Protein AF-A0AAV2S8I3-F1 (afdb_monomer_lite)

Secondary structure (DSSP, 8-state):
-HHHHHT-----HHHIIIIIIHHHHHHHTT--HHHHHHHHHHHHHHHHHHHHHHHTT--------TT---HHHHHHHHHHHHHHHHHHHHHHTTT-HHHHHHHHHHHHHHHHHHHHTT-S------HHHHHHHHHHT-HHHHHHHHHTT-

Sequence (150 aa):
ILELLSWMPYTSGFVFCESVMRVLSGIMVKAELKHWCAIIDTLAKTIVTWAVQADNQNYTDWIFEEYLNTPLEGIWFLTLQLERYFLAALQQYHFHPQVLNKILDYYVKLDVIVTELGFPVFFFPPAPFILSVLVQGDLVATHRIALLLI

Foldseek 3Di:
DLVVLLPDADDALVCCCVPVVVVVVVQLLPDDPVVVLSNLVSVLNSLLNLLVVLLVVPDPDPDDDDDDRRSVVSSVSVLVSVLVSLVSVCVVVVNPVSSLVSVLVSQVSVQVSCVVSVPPDADARDPVSLVVCVVVVPPVSVVSNVVSVD

Radius of gyration: 15.82 Å; chains: 1; bounding box: 33×32×48 Å

Organism: Meganyctiphanes norvegica (NCBI:txid48144)

pLDDT: mean 80.6, std 12.21, range [39.16, 93.38]

Structure (mmCIF, N/CA/C/O backbone):
data_AF-A0AAV2S8I3-F1
#
_entry.id   AF-A0AAV2S8I3-F1
#
loop_
_atom_site.group_PDB
_atom_site.id
_atom_site.type_symbol
_atom_site.label_atom_id
_atom_site.label_alt_id
_atom_site.label_comp_id
_atom_site.label_asym_id
_atom_site.label_entity_id
_atom_site.label_seq_id
_atom_site.pdbx_PDB_ins_code
_atom_site.Cartn_x
_atom_site.Cartn_y
_atom_site.Cartn_z
_atom_site.occupancy
_atom_site.B_iso_or_equiv
_atom_site.auth_seq_id
_atom_site.auth_comp_id
_atom_site.auth_asym_id
_atom_site.auth_atom_id
_atom_site.pdbx_PDB_model_num
ATOM 1 N N . ILE A 1 1 ? -7.779 -17.728 -1.787 1.00 70.56 1 ILE A N 1
ATOM 2 C CA . ILE A 1 1 ? -7.750 -16.402 -2.462 1.00 70.56 1 ILE A CA 1
ATOM 3 C C . ILE A 1 1 ? -6.402 -15.724 -2.253 1.00 70.56 1 ILE A C 1
ATOM 5 O O . ILE A 1 1 ? -5.737 -15.487 -3.243 1.00 70.56 1 ILE A O 1
ATOM 9 N N . LEU A 1 2 ? -5.961 -15.482 -1.011 1.00 76.62 2 LEU A N 1
ATOM 10 C CA . LEU A 1 2 ? -4.653 -14.854 -0.748 1.00 76.62 2 LEU A CA 1
ATOM 11 C C . LEU A 1 2 ? -3.477 -15.597 -1.392 1.00 76.62 2 LEU A C 1
ATOM 13 O O . LEU A 1 2 ? -2.677 -14.997 -2.094 1.00 76.62 2 LEU A O 1
ATOM 17 N N . GLU A 1 3 ? -3.428 -16.916 -1.237 1.00 77.69 3 GLU A N 1
ATOM 18 C CA . GLU A 1 3 ? -2.371 -17.727 -1.847 1.00 77.69 3 GLU A CA 1
ATOM 19 C C . GLU A 1 3 ? -2.382 -17.630 -3.383 1.00 77.69 3 GLU A C 1
ATOM 21 O O . GLU A 1 3 ? -1.351 -17.384 -3.995 1.00 77.69 3 GLU A O 1
ATOM 26 N N . LEU A 1 4 ? -3.559 -17.678 -4.014 1.00 77.69 4 LEU A N 1
ATOM 27 C CA . LEU A 1 4 ? -3.703 -17.476 -5.463 1.00 77.69 4 LEU A CA 1
ATOM 28 C C . LEU A 1 4 ? -3.198 -16.097 -5.924 1.00 77.69 4 LEU A C 1
ATOM 30 O O . LEU A 1 4 ? -2.609 -15.997 -6.995 1.00 77.69 4 LEU A O 1
ATOM 34 N N . LEU A 1 5 ? -3.394 -15.047 -5.122 1.00 76.88 5 LEU A N 1
ATOM 35 C CA . LEU A 1 5 ? -2.928 -13.693 -5.445 1.00 76.88 5 LEU A CA 1
ATOM 36 C C . LEU A 1 5 ? -1.409 -13.563 -5.392 1.00 76.88 5 LEU A C 1
ATOM 38 O O . LEU A 1 5 ? -0.837 -12.849 -6.212 1.00 76.88 5 LEU A O 1
ATOM 42 N N . SER A 1 6 ? -0.749 -14.268 -4.470 1.00 73.62 6 SER A N 1
ATOM 43 C CA . SER A 1 6 ? 0.715 -14.239 -4.384 1.00 73.62 6 SER A CA 1
ATOM 44 C C . SER A 1 6 ? 1.418 -14.889 -5.578 1.00 73.62 6 SER A C 1
ATOM 46 O O . SER A 1 6 ? 2.574 -14.574 -5.828 1.00 73.62 6 SER A O 1
ATOM 48 N N . TRP A 1 7 ? 0.728 -15.754 -6.328 1.00 76.50 7 TRP A N 1
ATOM 49 C CA . TRP A 1 7 ? 1.270 -16.424 -7.517 1.00 76.50 7 TRP A CA 1
ATOM 50 C C . TRP A 1 7 ? 0.821 -15.788 -8.838 1.00 76.50 7 TRP A C 1
ATOM 52 O O . TRP A 1 7 ? 1.174 -16.288 -9.903 1.00 76.50 7 TRP A O 1
ATOM 62 N N . MET A 1 8 ? 0.014 -14.723 -8.798 1.00 75.25 8 MET A N 1
ATOM 63 C CA . MET A 1 8 ? -0.580 -14.151 -10.005 1.00 75.25 8 MET A CA 1
ATOM 64 C C . MET A 1 8 ? 0.473 -13.364 -10.810 1.00 75.25 8 MET A C 1
ATOM 66 O O . MET A 1 8 ? 0.950 -12.329 -10.330 1.00 75.25 8 MET A O 1
ATOM 70 N N . PRO A 1 9 ? 0.825 -13.804 -12.037 1.00 73.06 9 PRO A N 1
ATOM 71 C CA . PRO A 1 9 ? 1.694 -13.020 -12.904 1.00 73.06 9 PRO A CA 1
ATOM 72 C C . PRO A 1 9 ? 0.986 -11.732 -13.327 1.00 73.06 9 PRO A C 1
ATOM 74 O O . PRO A 1 9 ? -0.250 -11.669 -13.362 1.00 73.06 9 PRO A O 1
ATOM 77 N N . TYR A 1 10 ? 1.763 -10.704 -13.661 1.00 75.31 10 TYR A N 1
ATOM 78 C CA . TYR A 1 10 ? 1.185 -9.480 -14.191 1.00 75.31 10 TYR A CA 1
ATOM 79 C C . TYR A 1 10 ? 0.470 -9.754 -15.524 1.00 75.31 10 TYR A C 1
ATOM 81 O O . TYR A 1 10 ? 0.985 -10.460 -16.389 1.00 75.31 10 TYR A O 1
ATOM 89 N N . THR A 1 11 ? -0.737 -9.208 -15.672 1.00 70.50 11 THR A N 1
ATOM 90 C CA . THR A 1 11 ? -1.562 -9.344 -16.885 1.00 70.50 11 THR A CA 1
ATOM 91 C C . THR A 1 11 ? -1.963 -7.970 -17.412 1.00 70.50 11 THR A C 1
ATOM 93 O O . THR A 1 11 ? -1.635 -7.616 -18.536 1.00 70.50 11 THR A O 1
ATOM 96 N N . SER A 1 12 ? -2.651 -7.178 -16.591 1.00 74.50 12 SER A N 1
ATOM 97 C CA . SER A 1 12 ? -2.976 -5.773 -16.845 1.00 74.50 12 SER A CA 1
ATOM 98 C C . SER A 1 12 ? -3.448 -5.121 -15.545 1.00 74.50 12 SER A C 1
ATOM 100 O O . SER A 1 12 ? -4.278 -5.696 -14.833 1.00 74.50 12 SER A O 1
ATOM 102 N N . GLY A 1 13 ? -2.980 -3.901 -15.264 1.00 70.31 13 GLY A N 1
ATOM 103 C CA . GLY A 1 13 ? -3.466 -3.087 -14.146 1.00 70.31 13 GLY A CA 1
ATOM 104 C C . GLY A 1 13 ? -4.981 -2.883 -14.168 1.00 70.31 13 GLY A C 1
ATOM 105 O O . GLY A 1 13 ? -5.650 -3.045 -13.148 1.00 70.31 13 GLY A O 1
ATOM 106 N N . PHE A 1 14 ? -5.541 -2.610 -15.348 1.00 71.31 14 PHE A N 1
ATOM 107 C CA . PHE A 1 14 ? -6.980 -2.419 -15.530 1.00 71.31 14 PHE A CA 1
ATOM 108 C C . PHE A 1 14 ? -7.781 -3.685 -15.192 1.00 71.31 14 PHE A C 1
ATOM 110 O O . PHE A 1 14 ? -8.709 -3.636 -14.384 1.00 71.31 14 PHE A O 1
ATOM 117 N N . VAL A 1 15 ? -7.397 -4.838 -15.754 1.00 76.25 15 VAL A N 1
ATOM 118 C CA . VAL A 1 15 ? -8.098 -6.115 -15.521 1.00 76.25 15 VAL A CA 1
ATOM 119 C C . VAL A 1 15 ? -8.027 -6.519 -14.050 1.00 76.25 15 VAL A C 1
ATOM 121 O O . VAL A 1 15 ? -9.026 -6.975 -13.482 1.00 76.25 15 VAL A O 1
ATOM 124 N N . PHE A 1 16 ? -6.870 -6.319 -13.416 1.00 80.19 16 PHE A N 1
ATOM 125 C CA . PHE A 1 16 ? -6.689 -6.608 -12.000 1.00 80.19 16 PHE A CA 1
ATOM 126 C C . PHE A 1 16 ? -7.578 -5.725 -11.118 1.00 80.19 16 PHE A C 1
ATOM 128 O O . PHE A 1 16 ? -8.275 -6.234 -10.238 1.00 80.19 16 PHE A O 1
ATOM 135 N N . CYS A 1 17 ? -7.616 -4.418 -11.378 1.00 77.69 17 CYS A N 1
ATOM 136 C CA . CYS A 1 17 ? -8.454 -3.485 -10.630 1.00 77.69 17 CYS A CA 1
ATOM 137 C C . CYS A 1 17 ? -9.956 -3.779 -10.805 1.00 77.69 17 CYS A C 1
ATOM 139 O O . CYS A 1 17 ? -10.698 -3.837 -9.823 1.00 77.69 17 CYS A O 1
ATOM 141 N N . GLU A 1 18 ? -10.413 -4.040 -12.029 1.00 79.62 18 GLU A N 1
ATOM 142 C CA . GLU A 1 18 ? -11.837 -4.269 -12.311 1.00 79.62 18 GLU A CA 1
ATOM 143 C C . GLU A 1 18 ? -12.348 -5.641 -11.848 1.00 79.62 18 GLU A C 1
ATOM 145 O O . GLU A 1 18 ? -13.523 -5.784 -11.493 1.00 79.62 18 GLU A O 1
ATOM 150 N N . SER A 1 19 ? -11.475 -6.651 -11.821 1.00 82.81 19 SER A N 1
ATOM 151 C CA . SER A 1 19 ? -11.859 -8.027 -11.489 1.00 82.81 19 SER A CA 1
ATOM 152 C C . SER A 1 19 ? -11.458 -8.392 -10.063 1.00 82.81 19 SER A C 1
ATOM 154 O O . SER A 1 19 ? -12.302 -8.668 -9.209 1.00 82.81 19 SER A O 1
ATOM 156 N N . VAL A 1 20 ? -10.155 -8.375 -9.787 1.00 84.31 20 VAL A N 1
ATOM 157 C CA . VAL A 1 20 ? -9.584 -8.888 -8.541 1.00 84.31 20 VAL A CA 1
ATOM 158 C C . VAL A 1 20 ? -9.826 -7.920 -7.391 1.00 84.31 20 VAL A C 1
ATOM 160 O O . VAL A 1 20 ? -10.348 -8.331 -6.352 1.00 84.31 20 VAL A O 1
ATOM 163 N N . MET A 1 21 ? -9.522 -6.631 -7.576 1.00 85.88 21 MET A N 1
ATOM 164 C CA . MET A 1 21 ? -9.742 -5.633 -6.524 1.00 85.88 21 MET A CA 1
ATOM 165 C C . MET A 1 21 ? -11.224 -5.441 -6.219 1.00 85.88 21 MET A C 1
ATOM 167 O O . MET A 1 21 ? -11.576 -5.259 -5.056 1.00 85.88 21 MET A O 1
ATOM 171 N N . ARG A 1 22 ? -12.117 -5.588 -7.206 1.00 85.44 22 ARG A N 1
ATOM 172 C CA . ARG A 1 22 ? -13.567 -5.590 -6.962 1.00 85.44 22 ARG A CA 1
ATOM 173 C C . ARG A 1 22 ? -13.971 -6.696 -5.984 1.00 85.44 22 ARG A C 1
ATOM 175 O O . ARG A 1 22 ? -14.635 -6.406 -4.990 1.00 85.44 22 ARG A O 1
ATOM 182 N N . VAL A 1 23 ? -13.535 -7.936 -6.207 1.00 87.50 23 VAL A N 1
ATOM 183 C CA . VAL A 1 23 ? -13.827 -9.060 -5.297 1.00 87.50 23 VAL A CA 1
ATOM 184 C C . VAL A 1 23 ? -13.177 -8.850 -3.929 1.00 87.50 23 VAL A C 1
ATOM 186 O O . VAL A 1 23 ? -13.840 -8.998 -2.901 1.00 87.50 23 VAL A O 1
ATOM 189 N N . LEU A 1 24 ? -11.900 -8.461 -3.902 1.00 87.50 24 LEU A N 1
ATOM 190 C CA . LEU A 1 24 ? -11.175 -8.210 -2.658 1.00 87.50 24 LEU A CA 1
ATOM 191 C C . LEU A 1 24 ? -11.803 -7.094 -1.835 1.00 87.50 24 LEU A C 1
ATOM 193 O O . LEU A 1 24 ? -11.917 -7.239 -0.624 1.00 87.50 24 LEU A O 1
ATOM 197 N N . SER A 1 25 ? -12.278 -6.027 -2.471 1.00 86.12 25 SER A N 1
ATOM 198 C CA . SER A 1 25 ? -12.928 -4.920 -1.775 1.00 86.12 25 SER A CA 1
ATOM 199 C C . SER A 1 25 ? -14.178 -5.366 -1.020 1.00 86.12 25 SER A C 1
ATOM 201 O O . SER A 1 25 ? -14.343 -5.020 0.148 1.00 86.12 25 SER A O 1
ATOM 203 N N . GLY A 1 26 ? -15.005 -6.221 -1.634 1.00 85.56 26 GLY A N 1
ATOM 204 C CA . GLY A 1 26 ? -16.174 -6.804 -0.978 1.00 85.56 26 GLY A CA 1
ATOM 205 C C . GLY A 1 26 ? -15.805 -7.629 0.258 1.00 85.56 26 GLY A C 1
ATOM 206 O O . GLY A 1 26 ? -16.530 -7.607 1.253 1.00 85.56 26 GLY A O 1
ATOM 207 N N . ILE A 1 27 ? -14.653 -8.306 0.224 1.00 88.44 27 ILE A N 1
ATOM 208 C CA . ILE A 1 27 ? -14.119 -9.066 1.362 1.00 88.44 27 ILE A CA 1
ATOM 209 C C . ILE A 1 27 ? -13.561 -8.115 2.433 1.00 88.44 27 ILE A C 1
ATOM 211 O O . ILE A 1 27 ? -13.863 -8.279 3.612 1.00 88.44 27 ILE A O 1
ATOM 215 N N . MET A 1 28 ? -12.782 -7.104 2.037 1.00 88.31 28 MET A N 1
ATOM 216 C CA . MET A 1 28 ? -12.095 -6.176 2.944 1.00 88.31 28 MET A CA 1
ATOM 217 C C . MET A 1 28 ? -13.058 -5.351 3.801 1.00 88.31 28 MET A C 1
ATOM 219 O O . MET A 1 28 ? -12.775 -5.152 4.979 1.00 88.31 28 MET A O 1
ATOM 223 N N . VAL A 1 29 ? -14.201 -4.924 3.253 1.00 85.19 29 VAL A N 1
ATOM 224 C CA . VAL A 1 29 ? -15.195 -4.094 3.969 1.00 85.19 29 VAL A CA 1
ATOM 225 C C . VAL A 1 29 ? -15.748 -4.783 5.220 1.00 85.19 29 VAL A C 1
ATOM 227 O O . VAL A 1 29 ? -16.078 -4.123 6.199 1.00 85.19 29 VAL A O 1
ATOM 230 N N . LYS A 1 30 ? -15.852 -6.115 5.217 1.00 84.75 30 LYS A N 1
ATOM 231 C CA . LYS A 1 30 ? -16.386 -6.896 6.349 1.00 84.75 30 LYS A CA 1
ATOM 232 C C . LYS A 1 30 ? -15.326 -7.757 7.030 1.00 84.75 30 LYS A C 1
ATOM 234 O O . LYS A 1 30 ? -15.663 -8.595 7.864 1.00 84.75 30 LYS A O 1
ATOM 239 N N . ALA A 1 31 ? -14.064 -7.596 6.644 1.00 88.94 31 ALA A N 1
ATOM 240 C CA . ALA A 1 31 ? -12.983 -8.393 7.185 1.00 88.94 31 ALA A CA 1
ATOM 241 C C . ALA A 1 31 ? -12.762 -8.069 8.669 1.00 88.94 31 ALA A C 1
ATOM 243 O O . ALA A 1 31 ? -12.957 -6.945 9.121 1.00 88.94 31 ALA A O 1
ATOM 244 N N . GLU A 1 32 ? -12.311 -9.063 9.431 1.00 93.38 32 GLU A N 1
ATOM 245 C CA . GLU A 1 32 ? -11.648 -8.784 10.705 1.00 93.38 32 GLU A CA 1
ATOM 246 C C . GLU A 1 32 ? -10.275 -8.157 10.430 1.00 93.38 32 GLU A C 1
ATOM 248 O O . GLU A 1 32 ? -9.635 -8.483 9.425 1.00 93.38 32 GLU A O 1
ATOM 253 N N . LEU A 1 33 ? -9.771 -7.357 11.374 1.00 91.19 33 LEU A N 1
ATOM 254 C CA . LEU A 1 33 ? -8.485 -6.663 11.257 1.00 91.19 33 LEU A CA 1
ATOM 255 C C . LEU A 1 33 ? -7.344 -7.585 10.789 1.00 91.19 33 LEU A C 1
ATOM 257 O O . LEU A 1 33 ? -6.609 -7.244 9.867 1.00 91.19 33 LEU A O 1
ATOM 261 N N . LYS A 1 34 ? -7.234 -8.793 11.362 1.00 92.50 34 LYS A N 1
ATOM 262 C CA . LYS A 1 34 ? -6.193 -9.770 10.992 1.00 92.50 34 LYS A CA 1
ATOM 263 C C . LYS A 1 34 ? -6.253 -10.176 9.513 1.00 92.50 34 LYS A C 1
ATOM 265 O O . LYS A 1 34 ? -5.217 -10.320 8.869 1.00 92.50 34 LYS A O 1
ATOM 270 N N . HIS A 1 35 ? -7.459 -10.336 8.968 1.00 91.56 35 HIS A N 1
ATOM 271 C CA . HIS A 1 35 ? -7.667 -10.731 7.578 1.00 91.56 35 HIS A CA 1
ATOM 272 C C . HIS A 1 35 ? -7.405 -9.560 6.638 1.00 91.56 35 HIS A C 1
ATOM 274 O O . HIS A 1 35 ? -6.780 -9.747 5.599 1.00 91.56 35 HIS A O 1
ATOM 280 N N . TRP A 1 36 ? -7.824 -8.355 7.027 1.00 93.38 36 TRP A N 1
ATOM 281 C CA . TRP A 1 36 ? -7.514 -7.139 6.286 1.00 93.38 36 TRP A CA 1
ATOM 282 C C . TRP A 1 36 ? -5.998 -6.946 6.154 1.00 93.38 36 TRP A C 1
ATOM 284 O O . TRP A 1 36 ? -5.490 -6.804 5.044 1.00 93.38 36 TRP A O 1
ATOM 294 N N . CYS A 1 37 ? -5.259 -7.067 7.261 1.00 91.88 37 CYS A N 1
ATOM 295 C CA . CYS A 1 37 ? -3.798 -6.994 7.260 1.00 91.88 37 CYS A CA 1
AT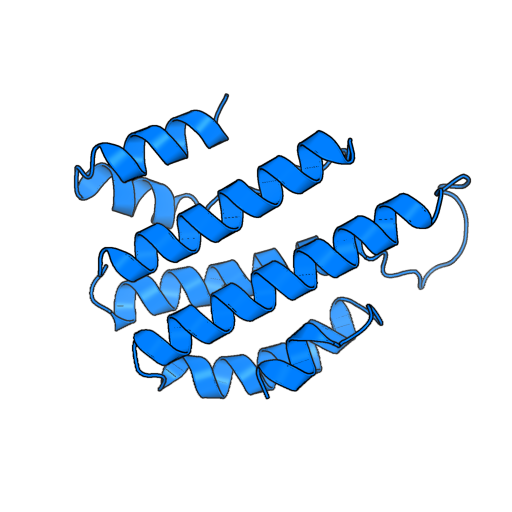OM 296 C C . CYS A 1 37 ? -3.164 -8.058 6.347 1.00 91.88 37 CYS A C 1
ATOM 298 O O . CYS A 1 37 ? -2.259 -7.741 5.578 1.00 91.88 37 CYS A O 1
ATOM 300 N N . ALA A 1 38 ? -3.660 -9.300 6.383 1.00 91.44 38 ALA A N 1
ATOM 301 C CA . ALA A 1 38 ? -3.163 -10.381 5.529 1.00 91.44 38 ALA A CA 1
ATOM 302 C C . ALA A 1 38 ? -3.421 -10.131 4.029 1.00 91.44 38 ALA A C 1
ATOM 304 O O . ALA A 1 38 ? -2.588 -10.493 3.193 1.00 91.44 38 ALA A O 1
ATOM 305 N N . ILE A 1 39 ? -4.546 -9.495 3.678 1.00 91.44 39 ILE A N 1
ATOM 306 C CA . ILE A 1 39 ? -4.838 -9.069 2.302 1.00 91.44 39 ILE A CA 1
ATOM 307 C C . ILE A 1 39 ? -3.808 -8.033 1.845 1.00 91.44 39 ILE A C 1
ATOM 309 O O . ILE A 1 39 ? -3.193 -8.224 0.797 1.00 91.44 39 ILE A O 1
ATOM 313 N N . ILE A 1 40 ? -3.565 -6.988 2.642 1.00 91.50 40 ILE A N 1
ATOM 314 C CA . ILE A 1 40 ? -2.589 -5.942 2.298 1.00 91.50 40 ILE A CA 1
ATOM 315 C C . ILE A 1 40 ? -1.172 -6.508 2.163 1.00 91.50 40 ILE A C 1
ATOM 317 O O . ILE A 1 40 ? -0.484 -6.197 1.194 1.00 91.50 40 ILE A O 1
ATOM 321 N N . ASP A 1 41 ? -0.751 -7.395 3.068 1.00 90.06 41 ASP A N 1
ATOM 322 C CA . ASP A 1 41 ? 0.559 -8.053 2.976 1.00 90.06 41 ASP A CA 1
ATOM 323 C C . ASP A 1 41 ? 0.709 -8.878 1.693 1.00 90.06 41 ASP A C 1
ATOM 325 O O . ASP A 1 41 ? 1.783 -8.913 1.092 1.00 90.06 41 ASP A O 1
ATOM 329 N N . THR A 1 42 ? -0.363 -9.548 1.270 1.00 90.31 42 THR A N 1
ATOM 330 C CA . THR A 1 42 ? -0.371 -10.335 0.033 1.00 90.31 42 THR A CA 1
ATOM 331 C C . THR A 1 42 ? -0.261 -9.427 -1.187 1.00 90.31 42 THR A C 1
ATOM 333 O O . THR A 1 42 ? 0.569 -9.679 -2.053 1.00 90.31 42 THR A O 1
ATOM 336 N N . LEU A 1 43 ? -1.032 -8.337 -1.226 1.00 88.50 43 LEU A N 1
ATOM 337 C CA . LEU A 1 43 ? -0.982 -7.366 -2.320 1.00 88.50 43 LEU A CA 1
ATOM 338 C C . LEU A 1 43 ? 0.388 -6.690 -2.425 1.00 88.50 43 LEU A C 1
ATOM 340 O O . LEU A 1 43 ? 0.912 -6.552 -3.526 1.00 88.50 43 LEU A O 1
ATOM 344 N N . ALA A 1 44 ? 1.012 -6.355 -1.292 1.00 86.94 44 ALA A N 1
ATOM 345 C CA . ALA A 1 44 ? 2.373 -5.828 -1.270 1.00 86.94 44 ALA A CA 1
ATOM 346 C C . ALA A 1 44 ? 3.376 -6.808 -1.910 1.00 86.94 44 ALA A C 1
ATOM 348 O O . ALA A 1 44 ? 4.208 -6.397 -2.711 1.00 86.94 44 ALA A O 1
ATOM 349 N N . LYS A 1 45 ? 3.280 -8.113 -1.611 1.00 86.75 45 LYS A N 1
ATOM 350 C CA . LYS A 1 45 ? 4.134 -9.147 -2.232 1.00 86.75 45 LYS A CA 1
ATOM 351 C C . LYS A 1 45 ? 3.901 -9.275 -3.738 1.00 86.75 45 LYS A C 1
ATOM 353 O O . LYS A 1 45 ? 4.860 -9.428 -4.495 1.00 86.75 45 LYS A O 1
ATOM 358 N N . THR A 1 46 ? 2.643 -9.215 -4.170 1.00 86.19 46 THR A N 1
ATOM 359 C CA . THR A 1 46 ? 2.282 -9.252 -5.592 1.00 86.19 46 THR A CA 1
ATOM 360 C C . THR A 1 46 ? 2.893 -8.061 -6.335 1.00 86.19 46 THR A C 1
ATOM 362 O O . THR A 1 46 ? 3.515 -8.248 -7.375 1.00 86.19 46 THR A O 1
ATOM 365 N N . ILE A 1 47 ? 2.819 -6.860 -5.759 1.00 85.25 47 ILE A N 1
ATOM 366 C CA . ILE A 1 47 ? 3.442 -5.650 -6.313 1.00 85.25 47 ILE A CA 1
ATOM 367 C C . ILE A 1 47 ? 4.954 -5.791 -6.449 1.00 85.25 47 ILE A C 1
ATOM 369 O O . ILE A 1 47 ? 5.487 -5.470 -7.505 1.00 85.25 47 ILE A O 1
ATOM 373 N N . VAL A 1 48 ? 5.643 -6.303 -5.422 1.00 83.38 48 VAL A N 1
ATOM 374 C CA . VAL A 1 48 ? 7.096 -6.543 -5.498 1.00 83.38 48 VAL A CA 1
ATOM 375 C C . VAL A 1 48 ? 7.422 -7.462 -6.671 1.00 83.38 48 VAL A C 1
ATOM 377 O O . VAL A 1 48 ? 8.336 -7.199 -7.444 1.00 83.38 48 VAL A O 1
ATOM 380 N N . THR A 1 49 ? 6.629 -8.519 -6.838 1.00 84.06 49 THR A N 1
ATOM 381 C CA . THR A 1 49 ? 6.811 -9.483 -7.927 1.00 84.06 49 THR A CA 1
ATOM 382 C C . THR A 1 49 ? 6.626 -8.819 -9.292 1.00 84.06 49 THR A C 1
ATOM 384 O O . THR A 1 49 ? 7.421 -9.050 -10.199 1.00 84.06 49 THR A O 1
ATOM 387 N N . TRP A 1 50 ? 5.612 -7.966 -9.443 1.00 83.81 50 TRP A N 1
ATOM 388 C CA . TRP A 1 50 ? 5.367 -7.231 -10.686 1.00 83.81 50 TRP A CA 1
ATOM 389 C C . TRP A 1 50 ? 6.435 -6.176 -10.974 1.00 83.81 50 TRP A C 1
ATOM 391 O O . TRP A 1 50 ? 6.807 -5.994 -12.128 1.00 83.81 50 TRP A O 1
ATOM 401 N N . ALA A 1 51 ? 6.963 -5.516 -9.945 1.00 79.56 51 ALA A N 1
ATOM 402 C CA . ALA A 1 51 ? 8.032 -4.536 -10.087 1.00 79.56 51 ALA A CA 1
ATOM 403 C C . ALA A 1 51 ? 9.330 -5.186 -10.585 1.00 79.56 51 ALA A C 1
ATOM 405 O O . ALA A 1 51 ? 9.923 -4.719 -11.551 1.00 79.56 51 ALA A O 1
ATOM 406 N N . VAL A 1 52 ? 9.710 -6.328 -10.001 1.00 81.44 52 VAL A N 1
ATOM 407 C CA . VAL A 1 52 ? 10.856 -7.127 -10.469 1.00 81.44 52 VAL A CA 1
ATOM 408 C C . VAL A 1 52 ? 10.634 -7.630 -11.900 1.00 81.44 52 VAL A C 1
ATOM 410 O O . VAL A 1 52 ? 11.569 -7.684 -12.696 1.00 81.44 52 VAL A O 1
ATOM 413 N N . GLN A 1 53 ? 9.401 -7.990 -12.271 1.00 76.69 53 GLN A N 1
ATOM 414 C CA . GLN A 1 53 ? 9.075 -8.334 -13.660 1.00 76.69 53 GLN A CA 1
ATOM 415 C C . GLN A 1 53 ? 9.243 -7.139 -14.609 1.00 76.69 53 GLN A C 1
ATOM 417 O O . GLN A 1 53 ? 9.695 -7.341 -15.733 1.00 76.69 53 GLN A O 1
ATOM 422 N N . ALA A 1 54 ? 8.910 -5.922 -14.169 1.00 72.25 54 ALA A N 1
ATOM 423 C CA . ALA A 1 54 ? 9.081 -4.701 -14.956 1.00 72.25 54 ALA A CA 1
ATOM 424 C C . ALA A 1 54 ? 10.561 -4.404 -15.244 1.00 72.25 54 ALA A C 1
ATOM 426 O O . ALA A 1 54 ? 10.907 -4.080 -16.375 1.00 72.25 54 ALA A O 1
ATOM 427 N N . ASP A 1 55 ? 11.422 -4.563 -14.238 1.00 72.50 55 ASP A N 1
ATOM 428 C CA . ASP A 1 55 ? 12.870 -4.341 -14.349 1.00 72.50 55 ASP A CA 1
ATOM 429 C C . ASP A 1 55 ? 13.532 -5.318 -15.338 1.00 72.50 55 ASP A C 1
ATOM 431 O O . ASP A 1 55 ? 14.275 -4.927 -16.237 1.00 72.50 55 ASP A O 1
ATOM 435 N N . ASN A 1 56 ? 13.147 -6.597 -15.283 1.00 68.44 56 ASN A N 1
ATOM 436 C CA . ASN A 1 56 ? 13.666 -7.622 -16.195 1.00 68.44 56 ASN A CA 1
ATOM 437 C C . ASN A 1 56 ? 13.234 -7.441 -17.667 1.00 68.44 56 ASN A C 1
ATOM 439 O O . ASN A 1 56 ? 13.757 -8.136 -18.539 1.00 68.44 56 ASN A O 1
ATOM 443 N N . GLN A 1 57 ? 12.275 -6.555 -17.962 1.00 66.19 57 GLN A N 1
ATOM 444 C CA . GLN A 1 57 ? 11.745 -6.354 -19.316 1.00 66.19 57 GLN A CA 1
ATOM 445 C C . GLN A 1 57 ? 12.524 -5.338 -20.169 1.00 66.19 57 GLN A C 1
ATOM 447 O O . GLN A 1 57 ? 12.178 -5.198 -21.336 1.00 66.19 57 GLN A O 1
ATOM 452 N N . ASN A 1 58 ? 13.582 -4.696 -19.645 1.00 50.38 58 ASN A N 1
ATOM 453 C CA . ASN A 1 58 ? 14.534 -3.849 -20.391 1.00 50.38 58 ASN A CA 1
ATOM 454 C C . ASN A 1 58 ? 13.852 -2.972 -21.472 1.00 50.38 58 ASN A C 1
ATOM 456 O O . ASN A 1 58 ? 14.022 -3.183 -22.672 1.00 50.38 58 ASN A O 1
ATOM 460 N N . TYR A 1 59 ? 13.019 -2.018 -21.046 1.00 51.84 59 TYR A N 1
ATOM 461 C CA . TYR A 1 59 ? 12.277 -1.120 -21.939 1.00 51.84 59 TYR A CA 1
ATOM 462 C C . TYR A 1 59 ? 13.243 -0.267 -22.786 1.00 51.84 59 TYR A C 1
ATOM 464 O O . TYR A 1 59 ? 13.761 0.735 -22.297 1.00 51.84 59 TYR A O 1
ATOM 472 N N . THR A 1 60 ? 13.499 -0.639 -24.048 1.00 41.47 60 THR A N 1
ATOM 473 C CA . THR A 1 60 ? 14.352 0.154 -24.956 1.00 41.47 60 THR A CA 1
ATOM 474 C C . THR A 1 60 ? 13.614 1.186 -25.793 1.00 41.47 60 THR A C 1
ATOM 476 O O . THR A 1 60 ? 14.268 2.101 -26.274 1.00 41.47 60 THR A O 1
ATOM 479 N N . ASP A 1 61 ? 12.292 1.130 -25.949 1.00 39.16 61 ASP A N 1
ATOM 480 C CA . ASP A 1 61 ? 11.622 2.002 -26.916 1.00 39.16 61 ASP A CA 1
ATOM 481 C C . ASP A 1 61 ? 10.302 2.539 -26.366 1.00 39.16 61 ASP A C 1
ATOM 483 O O . ASP A 1 61 ? 9.298 1.844 -26.253 1.00 39.16 61 ASP A O 1
ATOM 487 N N . TRP A 1 62 ? 10.314 3.825 -26.016 1.00 39.75 62 TRP A N 1
ATOM 488 C CA . TRP A 1 62 ? 9.175 4.571 -25.472 1.00 39.75 62 TRP A CA 1
ATOM 489 C C . TRP A 1 62 ? 8.147 4.967 -26.546 1.00 39.75 62 TRP A C 1
ATOM 491 O O . TRP A 1 62 ? 7.376 5.910 -26.375 1.00 39.75 62 TRP A O 1
ATOM 501 N N . ILE A 1 63 ? 8.171 4.306 -27.702 1.00 44.47 63 ILE A N 1
ATOM 502 C CA . ILE A 1 63 ? 7.414 4.712 -28.878 1.00 44.47 63 ILE A CA 1
ATOM 503 C C . ILE A 1 63 ? 6.843 3.443 -29.505 1.00 44.47 63 ILE A C 1
ATOM 505 O O . ILE A 1 63 ? 7.595 2.554 -29.881 1.00 44.47 63 ILE A O 1
ATOM 509 N N . PHE A 1 64 ? 5.516 3.432 -29.631 1.00 41.78 64 PHE A N 1
ATOM 510 C CA . PHE A 1 64 ? 4.639 2.474 -30.312 1.00 41.78 64 PHE A CA 1
ATOM 511 C C . PHE A 1 64 ? 3.832 1.500 -29.427 1.00 41.78 64 PHE A C 1
ATOM 513 O O . PHE A 1 64 ? 4.355 0.691 -28.673 1.00 41.78 64 PHE A O 1
ATOM 520 N N . GLU A 1 65 ? 2.516 1.583 -29.674 1.00 40.00 65 GLU A N 1
ATOM 521 C CA . GLU A 1 65 ? 1.427 0.623 -29.440 1.00 40.00 65 GLU A CA 1
ATOM 522 C C . GLU A 1 65 ? 0.485 0.879 -28.245 1.00 40.00 65 GLU A C 1
ATOM 524 O O . GLU A 1 65 ? 0.782 0.678 -27.072 1.00 40.00 65 GLU A O 1
ATOM 529 N N . GLU A 1 66 ? -0.725 1.304 -28.619 1.00 42.75 66 GLU A N 1
ATOM 530 C CA . GLU A 1 66 ? -1.849 1.862 -27.855 1.00 42.75 66 GLU A CA 1
ATOM 531 C C . GLU A 1 66 ? -2.467 0.955 -26.763 1.00 42.75 66 GLU A C 1
ATOM 533 O O . GLU A 1 66 ? -3.570 1.235 -26.299 1.00 42.75 66 GLU A O 1
ATOM 538 N N . TYR A 1 67 ? -1.804 -0.118 -26.316 1.00 44.16 67 TYR A N 1
ATOM 539 C CA . TYR A 1 67 ? -2.401 -1.089 -25.379 1.00 44.16 67 TYR A CA 1
ATOM 540 C C . TYR A 1 67 ? -1.456 -1.718 -24.342 1.00 44.16 67 TYR A C 1
ATOM 542 O O . TYR A 1 67 ? -1.880 -2.606 -23.594 1.00 44.16 67 TYR A O 1
ATOM 550 N N . LEU A 1 68 ? -0.208 -1.265 -24.218 1.00 48.38 68 LEU A N 1
ATOM 551 C CA . LEU A 1 68 ? 0.718 -1.818 -23.226 1.00 48.38 68 LEU A CA 1
ATOM 552 C C . LEU A 1 68 ? 0.538 -1.154 -21.852 1.00 48.38 68 LEU A C 1
ATOM 554 O O . LEU A 1 68 ? 1.256 -0.231 -21.498 1.00 48.38 68 LEU A O 1
ATOM 558 N N . ASN A 1 69 ? -0.409 -1.680 -21.065 1.00 61.22 69 ASN A N 1
ATOM 559 C CA . ASN A 1 69 ? -0.463 -1.487 -19.610 1.00 61.22 69 ASN A CA 1
ATOM 560 C C . ASN A 1 69 ? 0.843 -2.035 -19.006 1.00 61.22 69 ASN A C 1
ATOM 562 O O . ASN A 1 69 ? 0.929 -3.240 -18.754 1.00 61.22 69 ASN A O 1
ATOM 566 N N . THR A 1 70 ? 1.861 -1.210 -18.776 1.00 73.88 70 THR A N 1
ATOM 567 C CA . THR A 1 70 ? 3.131 -1.694 -18.197 1.00 73.88 70 THR A CA 1
ATOM 568 C C . THR A 1 70 ? 2.923 -2.162 -16.749 1.00 73.88 70 THR A C 1
ATOM 570 O O . THR A 1 70 ? 2.003 -1.684 -16.079 1.00 73.88 70 THR A O 1
ATOM 573 N N . PRO A 1 71 ? 3.745 -3.078 -16.201 1.00 76.88 71 PRO A N 1
ATOM 574 C CA . PRO A 1 71 ? 3.627 -3.454 -14.793 1.00 76.88 71 PRO A CA 1
ATOM 575 C C . PRO A 1 71 ? 3.756 -2.245 -13.854 1.00 76.88 71 PRO A C 1
ATOM 577 O O . PRO A 1 71 ? 3.079 -2.206 -12.830 1.00 76.88 71 PRO A O 1
ATOM 580 N N . LEU A 1 72 ? 4.545 -1.229 -14.227 1.00 78.25 72 LEU A N 1
ATOM 581 C CA . LEU A 1 72 ? 4.684 0.021 -13.475 1.00 78.25 72 LEU A CA 1
ATOM 582 C C . LEU A 1 72 ? 3.370 0.821 -13.427 1.00 78.25 72 LEU A C 1
ATOM 584 O O . LEU A 1 72 ? 2.940 1.234 -12.350 1.00 78.25 72 LEU A O 1
ATOM 588 N N . GLU A 1 73 ? 2.681 0.974 -14.561 1.00 76.69 73 GLU A N 1
ATOM 589 C CA . GLU A 1 73 ? 1.330 1.553 -14.604 1.00 76.69 73 GLU A CA 1
ATOM 590 C C . GLU A 1 73 ? 0.334 0.713 -13.799 1.00 76.69 73 GLU A C 1
ATOM 592 O O . GLU A 1 73 ? -0.514 1.249 -13.086 1.00 76.69 73 GLU A O 1
ATOM 597 N N . GLY A 1 74 ? 0.459 -0.614 -13.853 1.00 78.88 74 GLY A N 1
ATOM 598 C CA . GLY A 1 74 ? -0.348 -1.524 -13.050 1.00 78.88 74 GLY A CA 1
ATOM 599 C C . GLY A 1 74 ? -0.178 -1.316 -11.546 1.00 78.88 74 GLY A C 1
ATOM 600 O O . GLY A 1 74 ? -1.173 -1.253 -10.821 1.00 78.88 74 GLY A O 1
ATOM 601 N N . ILE A 1 75 ? 1.063 -1.146 -11.082 1.00 85.06 75 ILE A N 1
ATOM 602 C CA . ILE A 1 75 ? 1.383 -0.803 -9.689 1.00 85.06 75 ILE A CA 1
ATOM 603 C C . ILE A 1 75 ? 0.792 0.564 -9.326 1.00 85.06 75 ILE A C 1
ATOM 605 O O . ILE A 1 75 ? 0.228 0.720 -8.239 1.00 85.06 75 ILE A O 1
ATOM 609 N N . TRP A 1 76 ? 0.858 1.534 -10.241 1.00 82.69 76 TRP A N 1
ATOM 610 C CA . TRP A 1 76 ? 0.271 2.857 -10.048 1.00 82.69 76 TRP A CA 1
ATOM 611 C C . TRP A 1 76 ? -1.246 2.811 -9.863 1.00 82.69 76 TRP A C 1
ATOM 613 O O . TRP A 1 76 ? -1.765 3.276 -8.845 1.00 82.69 76 TRP A O 1
ATOM 623 N N . PHE A 1 77 ? -1.967 2.179 -10.791 1.00 81.25 77 PHE A N 1
ATOM 624 C CA . PHE A 1 77 ? -3.418 2.017 -10.690 1.00 81.25 77 PHE A CA 1
ATOM 625 C C . PHE A 1 77 ? -3.833 1.256 -9.431 1.00 81.25 77 PHE A C 1
ATOM 627 O O . PHE A 1 77 ? -4.797 1.643 -8.767 1.00 81.25 77 PHE A O 1
ATOM 634 N N . LEU A 1 78 ? -3.106 0.192 -9.084 1.00 85.25 78 LEU A N 1
ATOM 635 C CA . LEU A 1 78 ? -3.382 -0.586 -7.883 1.00 85.25 78 LEU A CA 1
ATOM 636 C C . LEU A 1 78 ? -3.190 0.251 -6.613 1.00 85.25 78 LEU A C 1
ATOM 638 O O . LEU A 1 78 ? -4.045 0.217 -5.728 1.00 85.25 78 LEU A O 1
ATOM 642 N N . THR A 1 79 ? -2.118 1.041 -6.541 1.00 88.12 79 THR A N 1
ATOM 643 C CA . THR A 1 79 ? -1.845 1.916 -5.393 1.00 88.12 79 THR A CA 1
ATOM 644 C C . THR A 1 79 ? -2.946 2.962 -5.217 1.00 88.12 79 THR A C 1
ATOM 646 O O . THR A 1 79 ? -3.475 3.100 -4.115 1.00 88.12 79 THR A O 1
ATOM 649 N N . LEU A 1 80 ? -3.403 3.596 -6.303 1.00 85.50 80 LEU A N 1
ATOM 650 C CA . LEU A 1 80 ? -4.531 4.538 -6.262 1.00 85.50 80 LEU A CA 1
ATOM 651 C C . LEU A 1 80 ? -5.837 3.900 -5.761 1.00 85.50 80 LEU A C 1
ATOM 653 O O . LEU A 1 80 ? -6.619 4.538 -5.053 1.00 85.50 80 LEU A O 1
ATOM 657 N N . GLN A 1 81 ? -6.109 2.643 -6.122 1.00 85.81 81 GLN A N 1
ATOM 658 C CA . GLN A 1 81 ? -7.279 1.933 -5.595 1.00 85.81 81 GLN A CA 1
ATOM 659 C C . GLN A 1 81 ? -7.100 1.590 -4.112 1.00 85.81 81 GLN A C 1
ATOM 661 O O . GLN A 1 81 ? -8.036 1.742 -3.324 1.00 85.81 81 GLN A O 1
ATOM 666 N N . LEU A 1 82 ? -5.897 1.168 -3.715 1.00 89.19 82 LEU A N 1
ATOM 667 C CA . LEU A 1 82 ? -5.574 0.824 -2.333 1.00 89.19 82 LEU A CA 1
ATOM 668 C C . LEU A 1 82 ? -5.688 2.002 -1.375 1.00 89.19 82 LEU A C 1
ATOM 670 O O . LEU A 1 82 ? -6.186 1.808 -0.270 1.00 89.19 82 LEU A O 1
ATOM 674 N N . GLU A 1 83 ? -5.360 3.217 -1.805 1.00 89.81 83 GLU A N 1
ATOM 675 C CA . GLU A 1 83 ? -5.544 4.432 -1.003 1.00 89.81 83 GLU A CA 1
ATOM 676 C C . GLU A 1 83 ? -6.970 4.592 -0.478 1.00 89.81 83 GLU A C 1
ATOM 678 O O . GLU A 1 83 ? -7.183 4.902 0.697 1.00 89.81 83 GLU A O 1
ATOM 683 N N . ARG A 1 84 ? -7.968 4.314 -1.322 1.00 88.00 84 ARG A N 1
ATOM 684 C CA . ARG A 1 84 ? -9.380 4.384 -0.922 1.00 88.00 84 ARG A CA 1
ATOM 685 C C . ARG A 1 84 ? -9.691 3.357 0.162 1.00 88.00 84 ARG A C 1
ATOM 687 O O . ARG A 1 84 ? -10.391 3.668 1.125 1.00 88.00 84 ARG A O 1
ATOM 694 N N . TYR A 1 85 ? -9.144 2.151 0.035 1.00 88.81 85 TYR A N 1
ATOM 695 C CA . TYR A 1 85 ? -9.321 1.091 1.026 1.00 88.81 85 TYR A CA 1
ATOM 696 C C . TYR A 1 85 ? -8.542 1.354 2.314 1.00 88.81 85 TYR A C 1
ATOM 698 O O . TYR A 1 85 ? -9.029 1.013 3.389 1.00 88.81 85 TYR A O 1
ATOM 706 N N . PHE A 1 86 ? -7.376 1.993 2.234 1.00 91.25 86 PHE A N 1
ATOM 707 C CA . PHE A 1 86 ? -6.602 2.434 3.388 1.00 91.25 86 PHE A CA 1
ATOM 708 C C . PHE A 1 86 ? -7.376 3.466 4.203 1.00 91.25 86 PHE A C 1
ATOM 710 O O . PHE A 1 86 ? -7.567 3.274 5.402 1.00 91.25 86 PHE A O 1
ATOM 717 N N . LEU A 1 87 ? -7.902 4.509 3.557 1.00 88.88 87 LEU A N 1
ATOM 718 C CA . LEU A 1 87 ? -8.707 5.530 4.232 1.00 88.88 87 LEU A CA 1
ATOM 719 C C . LEU A 1 87 ? -9.990 4.943 4.842 1.00 88.88 87 LEU A C 1
ATOM 721 O O . LEU A 1 87 ? -10.327 5.263 5.982 1.00 88.88 87 LEU A O 1
ATOM 725 N N . ALA A 1 88 ? -10.668 4.037 4.130 1.00 89.81 88 ALA A N 1
ATOM 726 C CA . ALA A 1 88 ? -11.836 3.336 4.661 1.00 89.81 88 ALA A CA 1
ATOM 727 C C . ALA A 1 88 ? -11.484 2.464 5.880 1.00 89.81 88 ALA A C 1
ATOM 729 O O . ALA A 1 88 ? -12.203 2.475 6.879 1.00 89.81 88 ALA A O 1
ATOM 730 N N . ALA A 1 89 ? -10.355 1.751 5.836 1.00 90.62 89 ALA A N 1
ATOM 731 C CA . ALA A 1 89 ? -9.895 0.915 6.939 1.00 90.62 89 ALA A CA 1
ATOM 732 C C . ALA A 1 89 ? -9.547 1.737 8.185 1.00 90.62 89 ALA A C 1
ATOM 734 O O . ALA A 1 89 ? -9.888 1.333 9.295 1.00 90.62 89 ALA A O 1
ATOM 735 N N . LEU A 1 90 ? -8.924 2.910 8.025 1.00 89.56 90 LEU A N 1
ATOM 736 C CA . LEU A 1 90 ? -8.666 3.811 9.150 1.00 89.56 90 L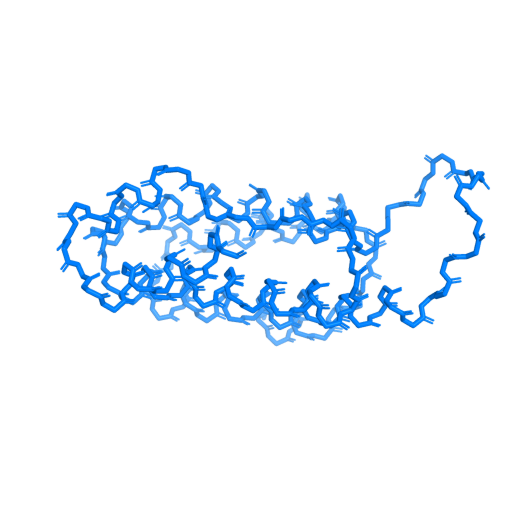EU A CA 1
ATOM 737 C C . LEU A 1 90 ? -9.957 4.181 9.882 1.00 89.56 90 LEU A C 1
ATOM 739 O O . LEU A 1 90 ? -9.995 4.142 11.107 1.00 89.56 90 LEU A O 1
ATOM 743 N N . GLN A 1 91 ? -11.028 4.482 9.150 1.00 89.12 91 GLN A N 1
ATOM 744 C CA . GLN A 1 91 ? -12.323 4.796 9.753 1.00 89.12 91 GLN A CA 1
ATOM 745 C C . GLN A 1 91 ? -12.968 3.561 10.395 1.00 89.12 91 GLN A C 1
ATOM 747 O O . GLN A 1 91 ? -13.400 3.622 11.546 1.00 89.12 91 GLN A O 1
ATOM 752 N N . GLN A 1 92 ? -12.989 2.436 9.674 1.00 91.00 92 GLN A N 1
ATOM 753 C CA . GLN A 1 92 ? -13.602 1.181 10.114 1.00 91.00 92 GLN A CA 1
ATOM 754 C C . GLN A 1 92 ? -12.972 0.632 11.398 1.00 91.00 92 GLN A C 1
ATOM 756 O O . GLN A 1 92 ? -13.683 0.147 12.273 1.00 91.00 92 GLN A O 1
ATOM 761 N N . TYR A 1 93 ? -11.647 0.705 11.517 1.00 90.94 93 TYR A N 1
ATOM 762 C CA . TYR A 1 93 ? -10.906 0.189 12.668 1.00 90.94 93 TYR A CA 1
ATOM 763 C C . TYR A 1 93 ? -10.531 1.284 13.670 1.00 90.94 93 TYR A C 1
ATOM 765 O O . TYR A 1 93 ? -9.617 1.085 14.464 1.00 90.94 93 TYR A O 1
ATOM 773 N N . HIS A 1 94 ? -11.197 2.442 13.634 1.00 89.69 94 HIS A N 1
ATOM 774 C CA . HIS A 1 94 ? -10.979 3.546 14.578 1.00 89.69 94 HIS A CA 1
ATOM 775 C C . HIS A 1 94 ? -9.499 3.934 14.733 1.00 89.69 94 HIS A C 1
ATOM 777 O O . HIS A 1 94 ? -8.994 4.116 15.838 1.00 89.69 94 HIS A O 1
ATOM 783 N N . PHE A 1 95 ? -8.800 4.037 13.602 1.00 86.00 95 PHE A N 1
ATOM 784 C CA . PHE A 1 95 ? -7.380 4.364 13.495 1.00 86.00 95 PHE A CA 1
ATOM 785 C C . PHE A 1 95 ? -6.461 3.449 14.318 1.00 86.00 95 PHE A C 1
ATOM 787 O O . PHE A 1 95 ? -5.469 3.897 14.895 1.00 86.00 95 PHE A O 1
ATOM 794 N N . HIS A 1 96 ? -6.784 2.153 14.364 1.00 89.69 96 HIS A N 1
ATOM 795 C CA . HIS A 1 96 ? -5.984 1.153 15.062 1.00 89.69 96 HIS A CA 1
ATOM 796 C C . HIS A 1 96 ? -4.502 1.179 14.612 1.00 89.69 96 HIS A C 1
ATOM 798 O O . HIS A 1 96 ? -4.239 1.127 13.404 1.00 89.69 96 HIS A O 1
ATOM 804 N N . PRO A 1 97 ? -3.518 1.149 15.536 1.00 87.31 97 PRO A N 1
ATOM 805 C CA . PRO A 1 97 ? -2.091 1.268 15.203 1.00 87.31 97 PRO A CA 1
ATOM 806 C C . PRO A 1 97 ? -1.579 0.234 14.195 1.00 87.31 97 PRO A C 1
ATOM 808 O O . PRO A 1 97 ? -0.705 0.525 13.384 1.00 87.31 97 PRO A O 1
ATOM 811 N N . GLN A 1 98 ? -2.127 -0.985 14.208 1.00 89.56 98 GLN A N 1
ATOM 812 C CA . GLN A 1 98 ? -1.754 -2.007 13.220 1.00 89.56 98 GLN A CA 1
ATOM 813 C C . GLN A 1 98 ? -2.146 -1.617 11.788 1.00 89.56 98 GLN A C 1
ATOM 815 O O . GLN A 1 98 ? -1.398 -1.923 10.868 1.00 89.56 98 GLN A O 1
ATOM 820 N N . VAL A 1 99 ? -3.277 -0.930 11.586 1.00 90.25 99 VAL A N 1
ATOM 821 C CA . VAL A 1 99 ? -3.707 -0.478 1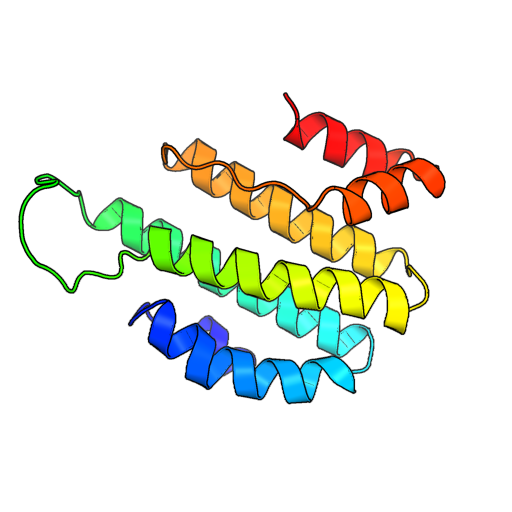0.251 1.00 90.25 99 VAL A CA 1
ATOM 822 C C . VAL A 1 99 ? -2.753 0.593 9.740 1.00 90.25 99 VAL A C 1
ATOM 824 O O . VAL A 1 99 ? -2.262 0.491 8.621 1.00 90.25 99 VAL A O 1
ATOM 827 N N . LEU A 1 100 ? -2.425 1.568 10.591 1.00 89.00 100 LEU A N 1
ATOM 828 C CA . LEU A 1 100 ? -1.467 2.629 10.274 1.00 89.00 100 LEU A CA 1
ATOM 829 C C . LEU A 1 100 ? -0.099 2.057 9.902 1.00 89.00 100 LEU A C 1
ATOM 831 O O . LEU A 1 100 ? 0.441 2.381 8.847 1.00 89.00 100 LEU A O 1
ATOM 835 N N . ASN A 1 101 ? 0.422 1.147 10.728 1.00 88.88 101 ASN A N 1
ATOM 836 C CA . ASN A 1 101 ? 1.701 0.502 10.462 1.00 88.88 101 ASN A CA 1
ATOM 837 C C . ASN A 1 101 ? 1.673 -0.325 9.176 1.00 88.88 101 ASN A C 1
ATOM 839 O O . ASN A 1 101 ? 2.633 -0.266 8.420 1.00 88.88 101 ASN A O 1
ATOM 843 N N . LYS A 1 102 ? 0.577 -1.031 8.870 1.00 91.44 102 LYS A N 1
ATOM 844 C CA . LYS 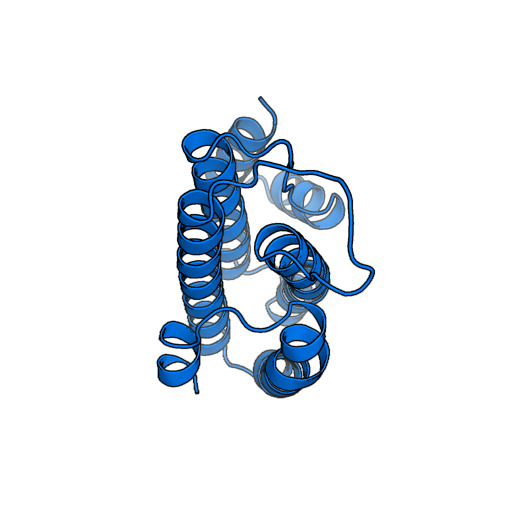A 1 102 ? 0.461 -1.778 7.609 1.00 91.44 102 LYS A CA 1
ATOM 845 C C . LYS A 1 102 ? 0.438 -0.886 6.376 1.00 91.44 102 LYS A C 1
ATOM 847 O O . LYS A 1 102 ? 1.051 -1.242 5.374 1.00 91.44 102 LYS A O 1
ATOM 852 N N . ILE A 1 103 ? -0.225 0.264 6.450 1.00 91.88 103 ILE A N 1
ATOM 853 C CA . ILE A 1 103 ? -0.224 1.244 5.360 1.00 91.88 103 ILE A CA 1
ATOM 854 C C . ILE A 1 103 ? 1.185 1.828 5.187 1.00 91.88 103 ILE A C 1
ATOM 856 O O . ILE A 1 103 ? 1.697 1.866 4.073 1.00 91.88 103 ILE A O 1
ATOM 860 N N . LEU A 1 104 ? 1.860 2.202 6.278 1.00 90.31 104 LEU A N 1
ATOM 861 C CA . LEU A 1 104 ? 3.247 2.678 6.212 1.00 90.31 104 LEU A CA 1
ATOM 862 C C . LEU A 1 104 ? 4.209 1.609 5.686 1.00 90.31 104 LEU A C 1
ATOM 864 O O . LEU A 1 104 ? 5.071 1.919 4.873 1.00 90.31 104 LEU A O 1
ATOM 868 N N . ASP A 1 105 ? 4.069 0.353 6.118 1.00 90.44 105 ASP A N 1
ATOM 869 C CA . ASP A 1 105 ? 4.877 -0.770 5.626 1.00 90.44 105 ASP A CA 1
ATOM 870 C C . ASP A 1 105 ? 4.715 -0.946 4.117 1.00 90.44 105 ASP A C 1
ATOM 872 O O . ASP A 1 105 ? 5.684 -1.262 3.432 1.00 90.44 105 ASP A O 1
ATOM 876 N N . TYR A 1 106 ? 3.500 -0.753 3.606 1.00 91.62 106 TYR A N 1
ATOM 877 C CA . TYR A 1 106 ? 3.211 -0.821 2.181 1.00 91.62 106 TYR A CA 1
ATOM 878 C C . TYR A 1 106 ? 3.955 0.273 1.400 1.00 91.62 106 TYR A C 1
ATOM 880 O O . TYR A 1 106 ? 4.669 -0.049 0.453 1.00 91.62 106 TYR A O 1
ATOM 888 N N . TYR A 1 107 ? 3.860 1.538 1.826 1.00 90.62 107 TYR A N 1
ATOM 889 C CA . TYR A 1 107 ? 4.537 2.647 1.141 1.00 90.62 107 TYR A CA 1
ATOM 890 C C . TYR A 1 107 ? 6.061 2.583 1.255 1.00 90.62 107 TYR A C 1
ATOM 892 O O . TYR A 1 107 ? 6.738 2.794 0.259 1.00 90.62 107 TYR A O 1
ATOM 900 N N . VAL A 1 108 ? 6.606 2.206 2.417 1.00 88.31 108 VAL A N 1
ATOM 901 C CA . VAL A 1 108 ? 8.058 2.004 2.579 1.00 88.31 108 VAL A CA 1
ATOM 902 C C . VAL A 1 108 ? 8.571 0.913 1.643 1.00 88.31 108 VAL A C 1
ATOM 904 O O . VAL A 1 108 ? 9.617 1.077 1.028 1.00 88.31 108 VAL A O 1
ATOM 907 N N . LYS A 1 109 ? 7.840 -0.198 1.489 1.00 86.88 109 LYS A N 1
ATOM 908 C CA . LYS A 1 109 ? 8.236 -1.247 0.538 1.00 86.88 109 LYS A CA 1
ATOM 909 C C . LYS A 1 109 ? 8.201 -0.747 -0.902 1.00 86.88 109 LYS A C 1
ATOM 911 O O . LYS A 1 109 ? 9.118 -1.054 -1.650 1.00 86.88 109 LYS A O 1
ATOM 916 N N . LEU A 1 110 ? 7.162 -0.004 -1.282 1.00 87.38 110 LEU A N 1
ATOM 917 C CA . LEU A 1 110 ? 7.066 0.591 -2.615 1.00 87.38 110 LEU A CA 1
ATOM 918 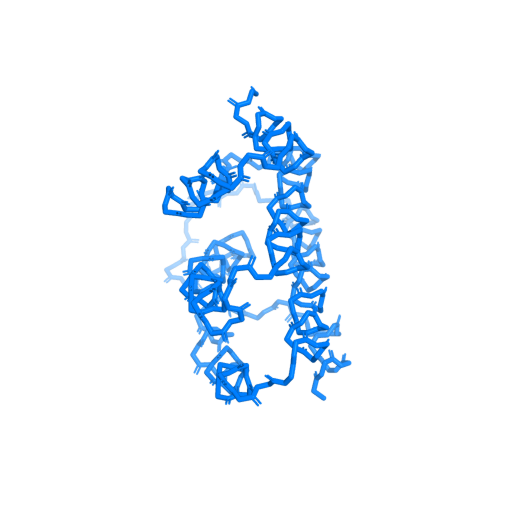C C . LEU A 1 110 ? 8.229 1.540 -2.908 1.00 87.38 110 LEU A C 1
ATOM 920 O O . LEU A 1 110 ? 8.820 1.441 -3.975 1.00 87.38 110 LEU A O 1
ATOM 924 N N . ASP A 1 111 ? 8.556 2.416 -1.963 1.00 86.50 111 ASP A N 1
ATOM 925 C CA . ASP A 1 111 ? 9.637 3.391 -2.088 1.00 86.50 111 ASP A CA 1
ATOM 926 C C . ASP A 1 111 ? 11.008 2.719 -2.259 1.00 86.50 111 ASP A C 1
ATOM 928 O O . ASP A 1 111 ? 11.752 3.042 -3.186 1.00 86.50 111 ASP A O 1
ATOM 932 N N . VAL A 1 112 ? 11.293 1.691 -1.449 1.00 83.81 112 VAL A N 1
ATOM 933 C CA . VAL A 1 112 ? 12.509 0.871 -1.589 1.00 83.81 112 VAL A CA 1
ATOM 934 C C . VAL A 1 112 ? 12.576 0.230 -2.973 1.00 83.81 112 VAL A C 1
ATOM 936 O O . VAL A 1 112 ? 13.599 0.328 -3.638 1.00 83.81 112 VAL A O 1
ATOM 939 N N . ILE A 1 113 ? 11.483 -0.379 -3.440 1.00 83.31 113 ILE A N 1
ATOM 940 C CA . ILE A 1 113 ? 11.434 -1.044 -4.751 1.00 83.31 113 ILE A CA 1
ATOM 941 C C . ILE A 1 113 ? 11.668 -0.049 -5.887 1.00 83.31 113 ILE A C 1
ATOM 943 O O . ILE A 1 113 ? 12.442 -0.323 -6.795 1.00 83.31 113 ILE A O 1
ATOM 947 N N . VAL A 1 114 ? 11.003 1.104 -5.851 1.00 80.94 114 VAL A N 1
ATOM 948 C CA . VAL A 1 114 ? 11.174 2.155 -6.860 1.00 80.94 114 VAL A CA 1
ATOM 949 C C . VAL A 1 114 ? 12.611 2.662 -6.882 1.00 80.94 114 VAL A C 1
ATOM 951 O O . VAL A 1 114 ? 13.177 2.819 -7.961 1.00 80.94 114 VAL A O 1
ATOM 954 N N . THR A 1 115 ? 13.195 2.892 -5.707 1.00 81.50 115 THR A N 1
ATOM 955 C CA . THR A 1 115 ? 14.558 3.410 -5.568 1.00 81.50 115 THR A CA 1
ATOM 956 C C . THR A 1 115 ? 15.594 2.392 -6.037 1.00 81.50 115 THR A C 1
ATOM 958 O O . THR A 1 115 ? 16.480 2.737 -6.815 1.00 81.50 115 THR A O 1
ATOM 961 N N . GLU A 1 116 ? 15.477 1.132 -5.608 1.00 82.44 116 GLU A N 1
ATOM 962 C CA . GLU A 1 116 ? 16.399 0.055 -5.987 1.00 82.44 116 GLU A CA 1
ATOM 963 C C . GLU A 1 116 ? 16.338 -0.265 -7.485 1.00 82.44 116 GLU A C 1
ATOM 965 O O . GLU A 1 116 ? 17.374 -0.530 -8.091 1.00 82.44 116 GLU A O 1
ATOM 970 N N . LEU A 1 117 ? 15.145 -0.205 -8.086 1.00 77.69 117 LEU A N 1
ATOM 971 C CA . LEU A 1 117 ? 14.937 -0.467 -9.515 1.00 77.69 117 LEU A CA 1
ATOM 972 C C . LEU A 1 117 ? 15.081 0.795 -10.387 1.00 77.69 117 LEU A C 1
ATOM 974 O O . LEU A 1 117 ? 14.953 0.726 -11.606 1.00 77.69 117 LEU A O 1
ATOM 978 N N . GLY A 1 118 ? 15.346 1.960 -9.785 1.00 73.12 118 GLY A N 1
ATOM 979 C CA . GLY A 1 118 ? 15.575 3.216 -10.503 1.00 73.12 118 GLY A CA 1
ATOM 980 C C . GLY A 1 118 ? 14.367 3.738 -11.291 1.00 73.12 118 GLY A C 1
ATOM 981 O O . GLY A 1 118 ? 14.547 4.412 -12.308 1.00 73.12 118 GLY A O 1
ATOM 982 N N . PHE A 1 119 ? 13.136 3.436 -10.866 1.00 74.62 119 PHE A N 1
ATOM 983 C CA . PHE A 1 119 ? 11.939 3.895 -11.575 1.00 74.62 119 PHE A CA 1
ATOM 984 C C . PHE A 1 119 ? 11.708 5.407 -11.385 1.00 74.62 119 PHE A C 1
ATOM 986 O O . PHE A 1 119 ? 11.800 5.906 -10.265 1.00 74.62 119 PHE A O 1
ATOM 993 N N . PRO A 1 120 ? 11.319 6.160 -12.435 1.00 68.69 120 PRO A N 1
ATOM 994 C CA . PRO A 1 120 ? 11.066 7.603 -12.353 1.00 68.69 120 PRO A CA 1
ATOM 995 C C . PRO A 1 120 ? 9.658 7.918 -11.806 1.00 68.69 120 PRO A C 1
ATOM 997 O O . PRO A 1 120 ? 8.945 8.765 -12.342 1.00 68.69 120 PRO A O 1
ATOM 1000 N N . VAL A 1 121 ? 9.212 7.197 -10.777 1.00 71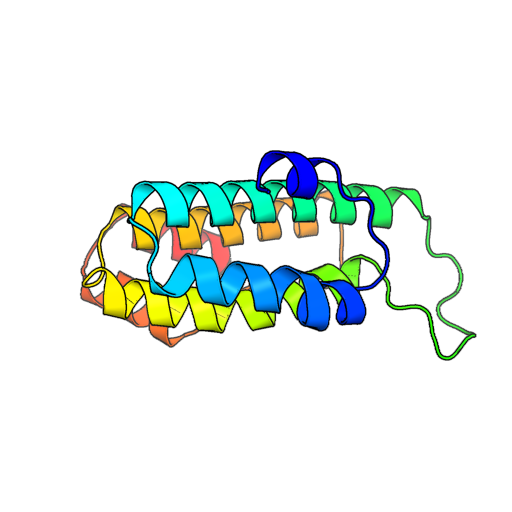.75 121 VAL A N 1
ATOM 1001 C CA . VAL A 1 121 ? 7.861 7.301 -10.201 1.00 71.75 121 VAL A CA 1
ATOM 1002 C C . VAL A 1 121 ? 7.985 7.484 -8.700 1.00 71.75 121 VAL A C 1
ATOM 1004 O O . VAL A 1 121 ? 8.902 6.954 -8.101 1.00 71.75 121 VAL A O 1
ATOM 1007 N N . PHE A 1 122 ? 7.066 8.216 -8.075 1.00 74.56 122 PHE A N 1
ATOM 1008 C CA . PHE A 1 122 ? 7.061 8.409 -6.627 1.00 74.56 122 PHE A CA 1
ATOM 1009 C C . PHE A 1 122 ? 5.721 7.963 -6.042 1.00 74.56 122 PHE A C 1
ATOM 1011 O O . PHE A 1 122 ? 4.667 8.412 -6.496 1.00 74.56 122 PHE A O 1
ATOM 1018 N N . PHE A 1 123 ? 5.758 7.081 -5.040 1.00 82.25 123 PHE A N 1
ATOM 1019 C CA . PHE A 1 123 ? 4.571 6.617 -4.322 1.00 82.25 123 PHE A CA 1
ATOM 1020 C C . PHE A 1 123 ? 4.547 7.209 -2.927 1.00 82.25 123 PHE A C 1
ATOM 1022 O O . PHE A 1 123 ? 5.460 6.985 -2.139 1.00 82.25 123 PHE A O 1
ATOM 1029 N N . PHE A 1 124 ? 3.468 7.913 -2.598 1.00 83.75 124 PHE A N 1
ATOM 1030 C CA . PHE A 1 124 ? 3.385 8.624 -1.334 1.00 83.75 124 PHE A CA 1
ATOM 1031 C C . PHE A 1 124 ? 2.056 8.381 -0.622 1.00 83.75 124 PHE A C 1
ATOM 1033 O O . PHE A 1 124 ? 1.021 8.331 -1.292 1.00 83.75 124 PHE A O 1
ATOM 1040 N N . PRO A 1 125 ? 2.040 8.247 0.720 1.00 87.50 125 PRO A N 1
ATOM 1041 C CA . PRO A 1 125 ? 0.791 8.137 1.455 1.00 87.50 125 PRO A CA 1
ATOM 1042 C C . PRO A 1 125 ? -0.111 9.359 1.220 1.00 87.50 125 PRO A C 1
ATOM 1044 O O . PRO A 1 125 ? 0.378 10.490 1.154 1.00 87.50 125 PRO A O 1
ATOM 1047 N N . PRO A 1 126 ? -1.440 9.181 1.154 1.00 86.12 126 PRO A N 1
ATOM 1048 C CA . PRO A 1 126 ? -2.346 10.288 0.890 1.00 86.12 126 PRO A CA 1
ATOM 1049 C C . PRO A 1 126 ? -2.328 11.284 2.060 1.00 86.12 126 PRO A C 1
ATOM 1051 O O . PRO A 1 126 ? -2.265 10.895 3.227 1.00 86.12 126 PRO A O 1
ATOM 1054 N N . ALA A 1 127 ? -2.446 12.583 1.774 1.00 86.75 127 ALA A N 1
ATOM 1055 C CA . ALA A 1 127 ? -2.358 13.637 2.794 1.00 86.75 127 ALA A CA 1
ATOM 1056 C C . ALA A 1 127 ? -3.262 13.425 4.037 1.00 86.75 127 ALA A C 1
ATOM 1058 O O . ALA A 1 127 ? -2.784 13.646 5.153 1.00 86.75 127 ALA A O 1
ATOM 1059 N N . PRO A 1 128 ? -4.518 12.936 3.917 1.00 86.19 128 PRO A N 1
ATOM 1060 C CA . PRO A 1 128 ? -5.348 12.629 5.085 1.00 86.19 128 PRO A CA 1
ATOM 1061 C C . PRO A 1 128 ? -4.754 11.549 5.999 1.00 86.19 128 PRO A C 1
ATOM 1063 O O . PRO A 1 128 ? -4.914 11.619 7.218 1.00 86.19 128 PRO A O 1
ATOM 1066 N N . PHE A 1 129 ? -4.053 10.563 5.433 1.00 86.88 129 PHE A N 1
ATOM 1067 C CA . PHE A 1 129 ? -3.356 9.536 6.204 1.00 86.88 129 PHE A CA 1
ATOM 1068 C C . PHE A 1 129 ? -2.205 10.148 7.007 1.00 86.88 129 PHE A C 1
ATOM 1070 O O . PHE A 1 129 ? -2.100 9.920 8.210 1.00 86.88 129 PHE A O 1
ATOM 1077 N N . ILE A 1 130 ? -1.391 10.986 6.361 1.00 88.12 130 ILE A N 1
ATOM 1078 C CA . ILE A 1 130 ? -0.249 11.655 6.999 1.00 88.12 130 ILE A CA 1
ATOM 1079 C C . ILE A 1 130 ? -0.715 12.531 8.151 1.00 88.12 130 ILE A C 1
ATOM 1081 O O . ILE A 1 130 ? -0.189 12.431 9.257 1.00 88.12 130 ILE A O 1
ATOM 1085 N N . LEU A 1 131 ? -1.754 13.334 7.918 1.00 86.31 131 LEU A N 1
ATOM 1086 C CA . LEU A 1 131 ? -2.342 14.165 8.959 1.00 86.31 131 LEU A CA 1
ATOM 1087 C C . LEU A 1 131 ? -2.835 13.317 10.139 1.00 86.31 131 LEU A C 1
ATOM 1089 O O . LEU A 1 131 ? -2.616 13.688 11.288 1.00 86.31 131 LEU A O 1
ATOM 1093 N N . SER A 1 132 ? -3.446 12.162 9.865 1.00 84.12 132 SER A N 1
ATOM 1094 C CA . SER A 1 132 ? -3.924 11.250 10.911 1.00 84.12 132 SER A CA 1
ATOM 1095 C C . SER A 1 132 ? -2.779 10.718 11.776 1.00 84.12 132 SER A C 1
ATOM 1097 O O . SER A 1 132 ? -2.903 10.702 12.998 1.00 84.12 132 SER A O 1
ATOM 1099 N N . VAL A 1 133 ? -1.649 10.339 11.169 1.00 85.88 133 VAL A N 1
ATOM 1100 C CA . VAL A 1 133 ? -0.451 9.893 11.902 1.00 85.88 133 VAL A CA 1
ATOM 1101 C C . VAL A 1 133 ? 0.129 11.019 12.760 1.00 85.88 133 VAL A C 1
ATOM 1103 O O . VAL A 1 133 ? 0.404 10.811 13.941 1.00 85.88 133 VAL A O 1
ATOM 1106 N N . LEU A 1 134 ? 0.265 12.221 12.192 1.00 85.69 134 LEU A N 1
ATOM 1107 C CA . LEU A 1 134 ? 0.818 13.379 12.899 1.00 85.69 134 LEU A CA 1
ATOM 1108 C C . LEU A 1 134 ? -0.051 13.791 14.096 1.00 85.69 134 LEU A C 1
ATOM 1110 O O . LEU A 1 134 ? 0.477 14.088 15.165 1.00 85.69 134 LEU A O 1
ATOM 1114 N N . VAL A 1 135 ? -1.379 13.774 13.943 1.00 85.75 135 VAL A N 1
ATOM 1115 C CA . VAL A 1 135 ? -2.325 14.136 15.013 1.00 85.75 135 VAL A CA 1
ATOM 1116 C C . VAL A 1 135 ? -2.333 13.106 16.143 1.00 85.75 135 VAL A C 1
ATOM 1118 O O . VAL A 1 135 ? -2.505 13.480 17.301 1.00 85.75 135 VAL A O 1
ATOM 1121 N N . GLN A 1 136 ? -2.124 11.822 15.844 1.00 82.19 136 GLN A N 1
ATOM 1122 C CA . GLN A 1 136 ? -2.033 10.791 16.880 1.00 82.19 136 GLN A CA 1
ATOM 1123 C C . GLN A 1 136 ? -0.769 10.888 17.740 1.00 82.19 136 GLN A C 1
ATOM 1125 O O . GLN A 1 136 ? -0.740 10.323 18.832 1.00 82.19 136 GLN A O 1
ATOM 1130 N N . GLY A 1 137 ? 0.266 11.589 17.269 1.00 78.38 137 GLY A N 1
ATOM 1131 C CA . GLY A 1 137 ? 1.516 11.755 18.009 1.00 78.38 137 GLY A CA 1
ATOM 1132 C C . GLY A 1 137 ? 2.346 10.473 18.130 1.00 78.38 137 GLY A C 1
ATOM 1133 O O . GLY A 1 137 ? 3.193 10.381 19.018 1.00 78.38 137 GLY A O 1
ATOM 1134 N N . ASP A 1 138 ? 2.129 9.480 17.259 1.00 82.69 138 ASP A N 1
ATOM 1135 C CA . ASP A 1 138 ? 2.992 8.299 17.192 1.00 82.69 138 ASP A CA 1
ATOM 1136 C C . ASP A 1 138 ? 4.349 8.700 16.592 1.00 82.69 138 ASP A C 1
ATOM 1138 O O . ASP A 1 138 ? 4.480 8.948 15.388 1.00 82.69 138 ASP A O 1
ATOM 1142 N N . LEU A 1 139 ? 5.368 8.780 17.453 1.00 84.31 139 LEU A N 1
ATOM 1143 C CA . LEU A 1 139 ? 6.732 9.157 17.081 1.00 84.31 139 LEU A CA 1
ATOM 1144 C C . LEU A 1 139 ? 7.344 8.202 16.050 1.00 84.31 139 LEU A C 1
ATOM 1146 O O . LEU A 1 139 ? 8.063 8.653 15.160 1.00 84.31 139 LEU A O 1
ATOM 1150 N N . VAL A 1 140 ? 7.059 6.900 16.145 1.00 85.50 140 VAL A N 1
ATOM 1151 C CA . VAL A 1 140 ? 7.621 5.893 15.236 1.00 85.50 140 VAL A CA 1
ATOM 1152 C C . VAL A 1 140 ? 6.998 6.054 13.857 1.00 85.50 140 VAL A C 1
ATOM 1154 O O . VAL A 1 140 ? 7.713 6.152 12.861 1.00 85.50 140 VAL A O 1
ATOM 1157 N N . ALA A 1 141 ? 5.671 6.145 13.790 1.00 84.31 141 ALA A N 1
ATOM 1158 C CA . ALA A 1 141 ? 4.962 6.355 12.534 1.00 84.31 141 ALA A CA 1
ATOM 1159 C C . ALA A 1 141 ? 5.328 7.707 11.888 1.00 84.31 141 ALA A C 1
ATOM 1161 O O . ALA A 1 141 ? 5.548 7.775 10.679 1.00 84.31 141 ALA A O 1
ATOM 1162 N N . THR A 1 142 ? 5.485 8.761 12.693 1.00 85.94 142 THR A N 1
ATOM 1163 C CA . THR A 1 142 ? 5.924 10.089 12.234 1.00 85.94 142 THR A CA 1
ATOM 1164 C C . THR A 1 142 ? 7.338 10.054 11.659 1.00 85.94 142 THR A C 1
ATOM 1166 O O . THR A 1 142 ? 7.576 10.591 10.579 1.00 85.94 142 THR A O 1
ATOM 1169 N N . HIS A 1 143 ? 8.274 9.381 12.334 1.00 86.31 143 HIS A N 1
ATOM 1170 C CA . HIS A 1 143 ? 9.638 9.216 11.833 1.00 86.31 143 HIS A CA 1
ATOM 1171 C C . HIS A 1 143 ? 9.660 8.482 10.487 1.00 86.31 143 HIS A C 1
ATOM 1173 O O . HIS A 1 143 ? 10.363 8.893 9.569 1.00 86.31 143 HIS A O 1
ATOM 1179 N N . ARG A 1 144 ? 8.835 7.442 10.332 1.00 83.62 144 ARG A N 1
ATOM 1180 C CA . ARG A 1 144 ? 8.712 6.704 9.069 1.00 83.62 144 ARG A CA 1
ATOM 1181 C C . ARG A 1 144 ? 8.143 7.549 7.929 1.00 83.62 144 ARG A C 1
ATOM 1183 O O . ARG A 1 144 ? 8.609 7.411 6.808 1.00 83.62 144 ARG A O 1
ATOM 1190 N N . ILE A 1 145 ? 7.178 8.432 8.199 1.00 86.19 145 ILE A N 1
ATOM 1191 C CA . ILE A 1 145 ? 6.696 9.400 7.197 1.00 86.19 145 ILE A CA 1
ATOM 1192 C C . ILE A 1 145 ? 7.807 10.372 6.807 1.00 86.19 145 ILE A C 1
ATOM 1194 O O . ILE A 1 145 ? 7.950 10.680 5.630 1.00 86.19 145 ILE A O 1
ATOM 1198 N N . ALA A 1 146 ? 8.596 10.845 7.775 1.00 84.94 146 ALA A N 1
ATOM 1199 C CA . ALA A 1 146 ? 9.707 11.746 7.488 1.00 84.94 146 ALA A CA 1
ATOM 1200 C C . ALA A 1 146 ? 10.750 11.089 6.570 1.00 84.94 146 ALA A C 1
ATOM 1202 O O . ALA A 1 146 ? 11.249 11.751 5.671 1.00 84.94 146 ALA A O 1
ATOM 1203 N N . LEU A 1 147 ? 11.025 9.791 6.748 1.00 82.56 147 LEU A N 1
ATOM 1204 C CA . LEU A 1 147 ? 11.913 9.034 5.857 1.00 82.56 147 LEU A CA 1
ATOM 1205 C C . LEU A 1 147 ? 11.369 8.904 4.428 1.00 82.56 147 LEU A C 1
ATOM 1207 O O . LEU A 1 147 ? 12.162 8.852 3.505 1.00 82.56 147 LEU A O 1
ATOM 1211 N N . LEU A 1 148 ? 10.046 8.881 4.241 1.00 82.31 148 LEU A N 1
ATOM 1212 C CA . LEU A 1 148 ? 9.420 8.848 2.911 1.00 82.31 148 LEU A CA 1
ATOM 1213 C C . LEU A 1 148 ? 9.418 10.218 2.205 1.00 82.31 148 LEU A C 1
ATOM 1215 O O . LEU A 1 148 ? 9.032 10.302 1.045 1.00 82.31 148 LEU A O 1
ATOM 1219 N N . LEU A 1 149 ? 9.738 11.306 2.914 1.00 75.44 149 LEU A N 1
ATOM 1220 C CA . LEU A 1 149 ? 9.663 12.688 2.416 1.00 75.44 149 LEU A CA 1
ATOM 1221 C C . LEU A 1 149 ? 11.014 13.270 1.972 1.00 75.44 149 LEU A C 1
ATOM 1223 O O . LEU A 1 149 ? 11.035 14.400 1.480 1.00 75.44 149 LEU A O 1
ATOM 1227 N N . ILE A 1 150 ? 12.116 12.559 2.218 1.00 66.00 150 ILE A N 1
ATOM 1228 C CA . ILE A 1 150 ? 13.501 13.012 2.014 1.00 66.00 150 ILE A CA 1
ATOM 1229 C C . ILE A 1 150 ? 14.099 12.243 0.845 1.00 66.00 150 ILE A C 1
ATOM 1231 O O . ILE A 1 150 ? 14.701 12.912 -0.024 1.00 66.00 150 ILE A O 1
#